Protein AF-A0A0M0BXU1-F1 (afdb_monomer)

Nearest PDB structures (foldseek):
  4z03-assembly1_A  TM=5.325E-01  e=2.471E-01  Caldicellulosiruptor bescii DSM 6725
  4z05-assembly2_B  TM=5.519E-01  e=3.210E-01  Caldicellulosiruptor bescii DSM 6725
  4yza-assembly2_B  TM=5.245E-01  e=3.210E-01  Caldicellulosiruptor bescii DSM 6725
  4yz0-assembly2_B  TM=5.535E-01  e=7.035E-01  Caldicellulosiruptor bescii DSM 6725
  4yzx-assembly2_B  TM=5.181E-01  e=3.044E+00  Caldicellulosiruptor bescii DSM 6725

Radius of gyration: 14.67 Å; Cα contacts (8 Å, |Δi|>4): 556; chains: 1; bounding box: 36×39×36 Å

pLDDT: mean 79.0, std 17.65, range [34.34, 97.44]

Structure (mmCIF, N/CA/C/O backbone):
data_AF-A0A0M0BXU1-F1
#
_entry.id   AF-A0A0M0BXU1-F1
#
loop_
_atom_site.group_PDB
_atom_site.id
_atom_site.type_symbol
_atom_site.label_atom_id
_atom_site.label_alt_id
_atom_site.label_comp_id
_atom_site.label_asym_id
_atom_site.label_entity_id
_atom_site.label_seq_id
_atom_site.pdbx_PDB_ins_code
_atom_site.Cartn_x
_atom_site.Cartn_y
_atom_site.Cartn_z
_atom_site.occupancy
_atom_site.B_iso_or_equiv
_atom_site.auth_seq_id
_atom_site.auth_comp_id
_atom_site.auth_asym_id
_atom_site.auth_atom_id
_atom_site.pdbx_PDB_model_num
ATOM 1 N N . ILE A 1 1 ? -11.791 -2.158 -11.221 1.00 59.38 1 ILE A N 1
ATOM 2 C CA . ILE A 1 1 ? -11.747 -3.075 -10.057 1.00 59.38 1 ILE A CA 1
ATOM 3 C C . ILE A 1 1 ? -11.597 -4.482 -10.581 1.00 59.38 1 ILE A C 1
ATOM 5 O O . ILE A 1 1 ? -12.414 -4.896 -11.393 1.00 59.38 1 ILE A O 1
ATOM 9 N N . ILE A 1 2 ? -10.515 -5.153 -10.196 1.00 73.88 2 ILE A N 1
ATOM 10 C CA . ILE A 1 2 ? -10.248 -6.549 -10.564 1.00 73.88 2 ILE A CA 1
ATOM 11 C C . ILE A 1 2 ? -10.733 -7.472 -9.448 1.00 73.88 2 ILE A C 1
AT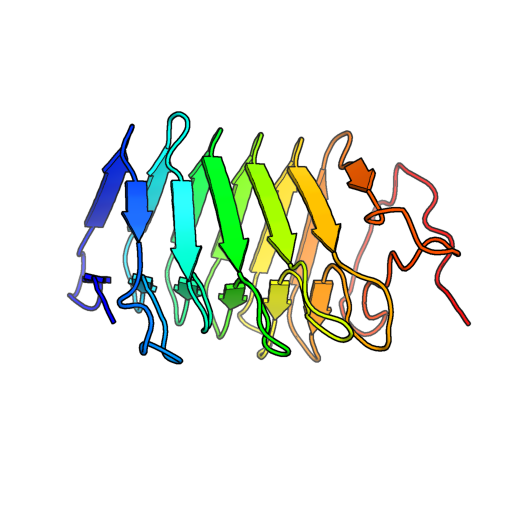OM 13 O O . ILE A 1 2 ? -11.294 -8.525 -9.726 1.00 73.88 2 ILE A O 1
ATOM 17 N N . VAL A 1 3 ? -10.553 -7.056 -8.191 1.00 86.06 3 VAL A N 1
ATOM 18 C CA . VAL A 1 3 ? -10.992 -7.808 -7.015 1.00 86.06 3 VAL A CA 1
ATOM 19 C C . VAL A 1 3 ? -11.666 -6.868 -6.020 1.00 86.06 3 VAL A C 1
ATOM 21 O O . VAL A 1 3 ? -11.126 -5.802 -5.718 1.00 86.06 3 VAL A O 1
ATOM 24 N N . ASP A 1 4 ? -12.832 -7.274 -5.519 1.00 90.31 4 ASP A N 1
ATOM 25 C CA . ASP A 1 4 ? -13.583 -6.580 -4.469 1.00 90.31 4 ASP A CA 1
ATOM 26 C C . ASP A 1 4 ? -13.678 -7.478 -3.226 1.00 90.31 4 ASP A C 1
ATOM 28 O O . ASP A 1 4 ? -14.294 -8.544 -3.257 1.00 90.31 4 ASP A O 1
ATOM 32 N N . ASN A 1 5 ? -13.019 -7.065 -2.144 1.00 91.19 5 ASN A N 1
ATOM 33 C CA . ASN A 1 5 ? -13.014 -7.723 -0.841 1.00 91.19 5 ASN A CA 1
ATOM 34 C C . ASN A 1 5 ? -13.843 -6.887 0.149 1.00 91.19 5 ASN A C 1
ATOM 36 O O . ASN A 1 5 ? -13.305 -6.208 1.032 1.00 91.19 5 ASN A O 1
ATOM 40 N N . SER A 1 6 ? -15.163 -6.894 -0.055 1.00 89.50 6 SER A N 1
ATOM 41 C CA . SER A 1 6 ? -16.125 -6.081 0.698 1.00 89.50 6 SER A CA 1
ATOM 42 C C . SER A 1 6 ? -17.047 -6.859 1.638 1.00 89.50 6 SER A C 1
ATOM 44 O O . SER A 1 6 ? -17.934 -6.262 2.241 1.00 89.50 6 SER A O 1
ATOM 46 N N . GLY A 1 7 ? -16.928 -8.184 1.709 1.00 86.62 7 GLY A N 1
ATOM 47 C CA . GLY A 1 7 ? -17.833 -9.018 2.497 1.00 86.62 7 GLY A CA 1
ATOM 48 C C . GLY A 1 7 ? -17.555 -8.922 3.996 1.00 86.62 7 GLY A C 1
ATOM 49 O O . GLY A 1 7 ? -16.412 -8.819 4.434 1.00 86.62 7 GLY A O 1
ATOM 50 N N . ALA A 1 8 ? -18.589 -9.011 4.831 1.00 84.25 8 ALA A N 1
ATOM 51 C CA . ALA A 1 8 ? -18.361 -9.104 6.267 1.00 84.25 8 ALA A CA 1
ATOM 52 C C . ALA A 1 8 ? -17.593 -10.373 6.639 1.00 84.25 8 ALA A C 1
ATOM 54 O O . ALA A 1 8 ? -18.015 -11.479 6.314 1.00 84.25 8 ALA A O 1
ATOM 55 N N . GLY A 1 9 ? -16.447 -10.190 7.303 1.00 83.31 9 GLY A N 1
ATOM 56 C CA . GLY A 1 9 ? -15.532 -11.278 7.643 1.00 83.31 9 GLY A CA 1
ATOM 57 C C . GLY A 1 9 ? -14.794 -11.877 6.442 1.00 83.31 9 GLY A C 1
ATOM 58 O O . GLY A 1 9 ? -14.250 -12.970 6.573 1.00 83.31 9 GLY A O 1
ATOM 59 N N . SER A 1 10 ? -14.783 -11.213 5.280 1.00 91.62 10 SER A N 1
ATOM 60 C CA . SER A 1 10 ? -14.097 -11.740 4.104 1.00 91.62 10 SER A CA 1
ATOM 61 C C . SER A 1 10 ? -12.578 -11.612 4.215 1.00 91.62 10 SER A C 1
ATOM 63 O O . SER A 1 10 ? -12.037 -10.669 4.802 1.00 91.62 10 SER A O 1
ATOM 65 N N . SER A 1 11 ? -11.898 -12.580 3.604 1.00 94.56 11 SER A N 1
ATOM 66 C CA . SER A 1 11 ? -10.450 -12.581 3.463 1.00 94.56 11 SER A CA 1
ATOM 67 C C . SER A 1 11 ? -10.063 -12.781 2.005 1.00 94.56 11 SER A C 1
ATOM 69 O O . SER A 1 11 ? -10.639 -13.623 1.317 1.00 94.56 11 SER A O 1
ATOM 71 N N . LEU A 1 12 ? -9.064 -12.029 1.552 1.00 95.19 12 LEU A N 1
ATOM 72 C CA . LEU A 1 12 ? -8.469 -12.158 0.226 1.00 95.19 12 LEU A CA 1
ATOM 73 C C . LEU A 1 12 ? -6.984 -12.492 0.364 1.00 95.19 12 LEU A C 1
ATOM 75 O O . LEU A 1 12 ? -6.255 -11.796 1.067 1.00 95.19 12 LEU A O 1
ATOM 79 N N . TYR A 1 13 ? -6.535 -13.519 -0.353 1.00 95.31 13 TYR A N 1
ATOM 80 C CA . TYR A 1 13 ? -5.129 -13.903 -0.433 1.00 95.31 13 TYR A CA 1
ATOM 81 C C . TYR A 1 13 ? -4.681 -13.862 -1.891 1.00 95.31 13 TYR A C 1
ATOM 83 O O . TYR A 1 13 ? -5.270 -14.521 -2.747 1.00 95.31 13 TYR A O 1
ATOM 91 N N . VAL A 1 14 ? -3.652 -13.066 -2.162 1.00 94.38 14 VAL A N 1
ATOM 92 C CA . VAL A 1 14 ? -3.020 -12.926 -3.473 1.00 94.38 14 VAL A CA 1
ATOM 93 C C . VAL A 1 14 ? -1.552 -13.288 -3.297 1.00 94.38 14 VAL A C 1
ATOM 95 O O . VAL A 1 14 ? -0.826 -12.613 -2.575 1.00 94.38 14 VAL A O 1
ATOM 98 N N . ASP A 1 15 ? -1.120 -14.384 -3.906 1.00 95.25 15 ASP A N 1
ATOM 99 C CA . ASP A 1 15 ? 0.191 -14.973 -3.641 1.00 95.25 15 ASP A CA 1
ATOM 100 C C . ASP A 1 15 ? 0.855 -15.382 -4.958 1.00 95.25 15 ASP A C 1
ATOM 102 O O . ASP A 1 15 ? 0.222 -16.031 -5.795 1.00 95.25 15 ASP A O 1
ATOM 106 N N . SER A 1 16 ? 2.126 -15.005 -5.131 1.00 94.81 16 SER A N 1
ATOM 107 C CA . SER A 1 16 ? 2.989 -15.466 -6.224 1.00 94.81 16 SER A CA 1
ATOM 108 C C . SER A 1 16 ? 2.390 -15.274 -7.618 1.00 94.81 16 SER A C 1
ATOM 110 O O . SER A 1 16 ? 2.553 -16.119 -8.501 1.00 94.81 16 SER A O 1
ATOM 112 N N . CYS A 1 17 ? 1.675 -14.167 -7.836 1.00 92.56 17 CYS A N 1
ATOM 113 C CA . CYS A 1 17 ? 0.988 -13.920 -9.101 1.00 92.56 17 CYS A CA 1
ATOM 114 C C . CYS A 1 17 ? 1.227 -12.511 -9.656 1.00 92.56 17 CYS A C 1
ATOM 116 O O . CYS A 1 17 ? 1.890 -11.667 -9.057 1.00 92.56 17 CYS A O 1
ATOM 118 N N . THR A 1 18 ? 0.710 -12.256 -10.857 1.00 91.00 18 THR A N 1
ATOM 119 C CA . THR A 1 18 ? 0.677 -10.909 -11.435 1.00 91.00 18 THR A CA 1
ATOM 120 C C . THR A 1 18 ? -0.770 -10.465 -11.587 1.00 91.00 18 THR A C 1
ATOM 122 O O . THR A 1 18 ? -1.546 -11.090 -12.308 1.00 91.00 18 THR A O 1
ATOM 125 N N . LEU A 1 19 ? -1.123 -9.373 -10.916 1.00 88.81 19 LEU A N 1
ATOM 126 C CA . LEU A 1 19 ? -2.426 -8.733 -10.972 1.00 88.81 19 LEU A CA 1
ATOM 127 C C . LEU A 1 19 ? -2.329 -7.463 -11.826 1.00 88.81 19 LEU A C 1
ATOM 129 O O . LEU A 1 19 ? -1.965 -6.391 -11.340 1.00 88.81 19 LEU A O 1
ATOM 133 N N . ASN A 1 20 ? -2.675 -7.590 -13.106 1.00 80.94 20 ASN A N 1
ATOM 134 C CA . ASN A 1 20 ? -2.659 -6.476 -14.051 1.00 80.94 20 ASN A CA 1
ATOM 135 C C . ASN A 1 20 ? -4.069 -5.946 -14.293 1.00 80.94 20 ASN A C 1
ATOM 137 O O . ASN A 1 20 ? -4.941 -6.666 -14.782 1.00 80.94 20 ASN A O 1
ATOM 141 N N . GLY A 1 21 ? -4.274 -4.662 -13.997 1.00 70.50 21 GLY A N 1
ATOM 142 C CA . GLY A 1 21 ? -5.473 -3.949 -14.426 1.00 70.50 21 GLY A CA 1
ATOM 143 C C . GLY A 1 21 ? -5.586 -3.920 -15.949 1.00 70.50 21 GLY A C 1
ATOM 144 O O . GLY A 1 21 ? -4.560 -3.867 -16.633 1.00 70.50 21 GLY A O 1
ATOM 145 N N . PRO A 1 22 ? -6.812 -3.911 -16.508 1.00 69.88 22 PRO A N 1
ATOM 146 C CA . PRO A 1 22 ? -7.007 -3.584 -17.915 1.00 69.88 22 PRO A CA 1
ATOM 147 C C . PRO A 1 22 ? -6.246 -2.301 -18.267 1.00 69.88 22 PRO A C 1
ATOM 149 O O . PRO A 1 22 ? -6.210 -1.367 -17.466 1.00 69.88 22 PRO A O 1
ATOM 152 N N . SER A 1 23 ? -5.680 -2.211 -19.472 1.00 67.31 23 SER A N 1
ATOM 153 C CA . SER A 1 23 ? -4.896 -1.039 -19.910 1.00 67.31 23 SER A CA 1
ATOM 154 C C . SER A 1 23 ? -5.689 0.279 -19.922 1.00 67.31 23 SER A C 1
ATOM 156 O O . SER A 1 23 ? -5.094 1.357 -19.999 1.00 67.31 23 SER A O 1
ATOM 158 N N . THR A 1 24 ? -7.018 0.186 -19.831 1.00 68.94 24 THR A N 1
ATOM 159 C CA . THR A 1 24 ? -7.992 1.279 -19.734 1.00 68.94 24 THR A CA 1
ATOM 160 C C . THR A 1 24 ? -8.512 1.519 -18.313 1.00 68.94 24 THR A C 1
ATOM 162 O O . THR A 1 24 ? -9.232 2.490 -18.093 1.00 68.94 24 THR A O 1
ATOM 165 N N . ASN A 1 25 ? -8.183 0.661 -17.342 1.00 69.25 25 ASN A N 1
ATOM 166 C CA . ASN A 1 25 ? -8.669 0.789 -15.973 1.00 69.25 25 ASN A CA 1
ATOM 167 C C . ASN A 1 25 ? -7.916 1.908 -15.244 1.00 69.25 25 ASN A C 1
ATOM 169 O O . ASN A 1 25 ? -6.752 1.762 -14.871 1.00 69.25 25 ASN A O 1
ATOM 173 N N . THR A 1 26 ? -8.619 3.013 -15.024 1.00 71.25 26 THR A N 1
ATOM 174 C CA . THR A 1 26 ? -8.190 4.135 -14.182 1.00 71.25 26 THR A CA 1
ATOM 175 C C . THR A 1 26 ? -8.662 3.996 -12.731 1.00 71.25 26 THR A C 1
ATOM 177 O O . THR A 1 26 ? -8.300 4.813 -11.889 1.00 71.25 26 THR A O 1
ATOM 180 N N . GLY A 1 27 ? -9.465 2.971 -12.422 1.00 73.19 27 GLY A N 1
ATOM 181 C CA . GLY A 1 27 ? -9.925 2.651 -11.071 1.00 73.19 27 GLY A CA 1
ATOM 182 C C . GLY A 1 27 ? -9.006 1.670 -10.337 1.00 73.19 27 GLY A C 1
ATOM 183 O O . GLY A 1 27 ? -7.996 1.218 -10.871 1.00 73.19 27 GLY A O 1
ATOM 184 N N . ASN A 1 28 ? -9.395 1.305 -9.113 1.00 82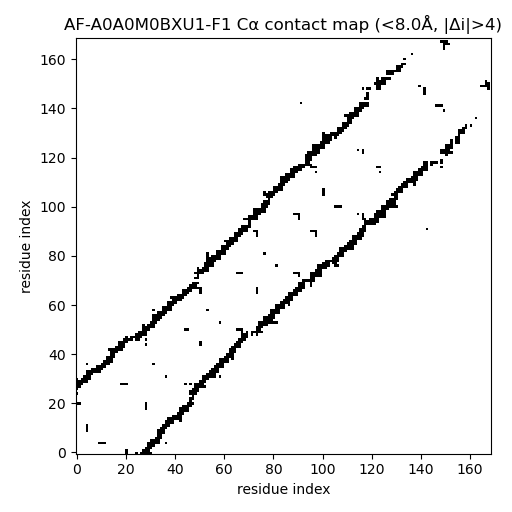.25 28 ASN A N 1
ATOM 185 C CA . ASN A 1 28 ? -8.598 0.442 -8.233 1.00 82.25 28 ASN A CA 1
ATOM 186 C C . ASN A 1 28 ? -8.425 -0.971 -8.819 1.00 82.25 28 ASN A C 1
ATOM 188 O O . ASN A 1 28 ? -9.355 -1.481 -9.458 1.00 82.25 28 ASN A O 1
ATOM 192 N N . ASN A 1 29 ? -7.291 -1.638 -8.574 1.00 87.19 29 ASN A N 1
ATOM 193 C CA . ASN A 1 29 ? -7.151 -3.069 -8.877 1.00 87.19 29 ASN A CA 1
ATOM 194 C C . ASN A 1 29 ? -7.771 -3.923 -7.767 1.00 87.19 29 ASN A C 1
ATOM 196 O O . ASN A 1 29 ? -8.654 -4.733 -8.052 1.00 87.19 29 ASN A O 1
ATOM 200 N N . ILE A 1 30 ? -7.364 -3.687 -6.520 1.00 92.06 30 ILE A N 1
ATOM 201 C CA . ILE A 1 30 ? -7.946 -4.301 -5.325 1.00 92.06 30 ILE A CA 1
ATOM 202 C C . ILE A 1 30 ? -8.744 -3.240 -4.578 1.00 92.06 30 ILE A C 1
ATOM 204 O O . ILE A 1 30 ? -8.220 -2.177 -4.237 1.00 92.06 30 ILE A O 1
ATOM 208 N N . TYR A 1 31 ? -10.006 -3.542 -4.305 1.00 93.25 31 TYR A N 1
ATOM 209 C CA . TYR A 1 31 ? -10.822 -2.754 -3.401 1.00 93.25 31 TYR A CA 1
ATOM 210 C C . TYR A 1 31 ? -11.077 -3.545 -2.120 1.00 93.25 31 TYR A C 1
ATOM 212 O O . TYR A 1 31 ? -11.620 -4.643 -2.174 1.00 93.25 31 TYR A O 1
ATOM 220 N N . HIS A 1 32 ? -10.643 -3.021 -0.976 1.00 94.56 32 HIS A N 1
ATOM 221 C CA . HIS A 1 32 ? -10.793 -3.653 0.331 1.00 94.56 32 HIS A CA 1
ATOM 222 C C . HIS A 1 32 ? -11.641 -2.765 1.234 1.00 94.56 32 HIS A C 1
ATOM 224 O O . HIS A 1 32 ? -11.280 -1.611 1.462 1.00 94.56 32 HIS A O 1
ATOM 230 N N . LYS A 1 33 ? -12.753 -3.291 1.759 1.00 93.38 33 LYS A N 1
ATOM 231 C CA . LYS A 1 33 ? -13.624 -2.524 2.666 1.00 93.38 33 LYS A CA 1
ATOM 232 C C . LYS A 1 33 ? -13.623 -3.001 4.104 1.00 93.38 33 LYS A C 1
ATOM 234 O O . LYS A 1 33 ? -14.040 -2.238 4.963 1.00 93.38 33 LYS A O 1
ATOM 239 N N . GLN A 1 34 ? -13.222 -4.242 4.365 1.00 90.50 34 GLN A N 1
ATOM 240 C CA . GLN A 1 34 ? -13.210 -4.833 5.701 1.00 90.50 34 GLN A CA 1
ATOM 241 C C . GLN A 1 34 ? -12.535 -6.206 5.697 1.00 90.50 34 GLN A C 1
ATOM 243 O O . GLN A 1 34 ? -12.321 -6.802 4.644 1.00 90.50 34 GLN A O 1
ATOM 248 N N . GLY A 1 35 ? -12.271 -6.738 6.892 1.00 93.38 35 GLY A N 1
ATOM 249 C CA . GLY A 1 35 ? -11.649 -8.048 7.060 1.00 93.38 35 GLY A CA 1
ATOM 250 C C . GLY A 1 35 ? -10.144 -7.977 6.833 1.00 93.38 35 GLY A C 1
ATOM 251 O O . GLY A 1 35 ? -9.485 -7.081 7.366 1.00 93.38 35 GLY A O 1
ATOM 252 N N . TYR A 1 36 ? -9.610 -8.922 6.059 1.00 95.62 36 TYR A N 1
ATOM 253 C CA . TYR A 1 36 ? -8.171 -9.043 5.831 1.00 95.62 36 TYR A CA 1
ATOM 254 C C . TYR A 1 36 ? -7.836 -9.259 4.351 1.00 95.62 36 TYR A C 1
ATOM 256 O O . TYR A 1 36 ? -8.449 -10.082 3.674 1.00 95.62 36 TYR A O 1
ATOM 264 N N . THR A 1 37 ? -6.849 -8.536 3.832 1.00 96.75 37 THR A N 1
ATOM 265 C CA . THR A 1 37 ? -6.246 -8.804 2.520 1.00 96.75 37 THR A CA 1
ATOM 266 C C . THR A 1 37 ? -4.753 -9.013 2.693 1.00 96.75 37 THR A C 1
ATOM 268 O O . THR A 1 37 ? -4.092 -8.171 3.290 1.00 96.75 37 THR A O 1
ATOM 271 N N . SER A 1 38 ? -4.211 -10.089 2.132 1.00 96.88 38 SER A N 1
ATOM 272 C CA . SER A 1 38 ? -2.772 -10.346 2.122 1.00 96.88 38 SER A CA 1
ATOM 273 C C . SER A 1 38 ? -2.267 -10.527 0.698 1.00 96.88 38 SER A C 1
ATOM 275 O O . SER A 1 38 ? -2.820 -11.315 -0.071 1.00 96.88 38 SER A O 1
ATOM 277 N N . VAL A 1 39 ? -1.223 -9.777 0.357 1.00 96.69 39 VAL A N 1
ATOM 278 C CA . VAL A 1 39 ? -0.522 -9.812 -0.926 1.00 96.69 39 VAL A CA 1
ATOM 279 C C . VAL A 1 39 ? 0.919 -10.229 -0.658 1.00 96.69 39 VAL A C 1
ATOM 281 O O . VAL A 1 39 ? 1.645 -9.516 0.037 1.00 96.69 39 VAL A O 1
ATOM 284 N N . ARG A 1 40 ? 1.337 -11.395 -1.160 1.00 95.06 40 ARG A N 1
ATOM 285 C CA . ARG A 1 40 ? 2.601 -12.025 -0.750 1.00 95.06 40 ARG A CA 1
ATOM 286 C C . ARG A 1 40 ? 3.450 -12.554 -1.902 1.00 95.06 40 ARG A C 1
ATOM 288 O O . ARG A 1 40 ? 2.968 -12.748 -3.018 1.00 95.06 40 ARG A O 1
ATOM 295 N N . ASN A 1 41 ? 4.713 -12.826 -1.572 1.00 91.38 41 ASN A N 1
ATOM 296 C CA . ASN A 1 41 ? 5.667 -13.637 -2.334 1.00 91.38 41 ASN A CA 1
ATOM 297 C C . ASN A 1 41 ? 5.839 -13.185 -3.787 1.00 91.38 41 ASN A C 1
ATOM 299 O O . ASN A 1 41 ? 5.410 -13.856 -4.719 1.00 91.38 41 ASN A O 1
ATOM 303 N N . TYR A 1 42 ? 6.483 -12.039 -3.992 1.00 91.12 42 TYR A N 1
ATOM 304 C CA . TYR A 1 42 ? 6.781 -11.499 -5.322 1.00 91.12 42 TYR A CA 1
ATOM 305 C C . TYR A 1 42 ? 5.540 -11.257 -6.187 1.00 91.12 42 TYR A C 1
ATOM 307 O O . TYR A 1 42 ? 5.635 -11.218 -7.416 1.00 91.12 42 TYR A O 1
ATOM 315 N N . THR A 1 43 ? 4.377 -11.057 -5.556 1.00 93.69 43 THR A N 1
ATOM 316 C CA . THR A 1 43 ? 3.187 -10.642 -6.289 1.00 93.69 43 THR A CA 1
ATOM 317 C C . THR A 1 43 ? 3.436 -9.274 -6.915 1.00 93.69 43 THR A C 1
ATOM 319 O O . THR A 1 43 ? 3.849 -8.334 -6.232 1.00 93.69 43 THR A O 1
ATOM 322 N N . ASN A 1 44 ? 3.176 -9.169 -8.217 1.00 91.81 44 ASN A N 1
ATOM 323 C CA . ASN A 1 44 ? 3.265 -7.923 -8.968 1.00 91.81 44 ASN A CA 1
ATOM 324 C C . ASN A 1 44 ? 1.860 -7.365 -9.185 1.00 91.81 44 ASN A C 1
ATOM 326 O O . ASN A 1 44 ? 1.039 -8.014 -9.829 1.00 91.81 44 ASN A O 1
ATOM 330 N N . ILE A 1 45 ? 1.579 -6.162 -8.696 1.00 90.62 45 ILE A N 1
ATOM 331 C CA . ILE A 1 45 ? 0.329 -5.456 -8.994 1.00 90.62 45 ILE A CA 1
ATOM 332 C C . ILE A 1 45 ? 0.659 -4.268 -9.888 1.00 90.62 45 ILE A C 1
ATOM 334 O O . ILE A 1 45 ? 1.402 -3.387 -9.461 1.00 90.62 45 ILE A O 1
ATOM 338 N N . ALA A 1 46 ? 0.093 -4.220 -11.096 1.00 86.69 46 ALA A N 1
ATOM 339 C CA . ALA A 1 46 ? 0.288 -3.096 -12.008 1.00 86.69 46 ALA A CA 1
ATOM 340 C C . ALA A 1 46 ? -1.022 -2.488 -12.526 1.00 86.69 46 ALA A C 1
ATOM 342 O O . ALA A 1 46 ? -2.005 -3.191 -12.785 1.00 86.69 46 ALA A O 1
ATOM 343 N N . GLY A 1 47 ? -1.057 -1.161 -12.681 1.00 76.44 47 GLY A N 1
ATOM 344 C CA . GLY A 1 47 ? -2.251 -0.446 -13.140 1.00 76.44 47 GLY A CA 1
ATOM 345 C C . GLY A 1 47 ? -2.004 0.988 -13.617 1.00 76.44 47 GLY A C 1
ATOM 346 O O . GLY A 1 47 ? -0.925 1.552 -13.440 1.00 76.44 47 GLY A O 1
ATOM 347 N N . LYS A 1 48 ? -3.029 1.581 -14.245 1.00 76.56 48 LYS A N 1
ATOM 348 C CA . LYS A 1 48 ? -3.069 3.015 -14.600 1.00 76.56 48 LYS A CA 1
ATOM 349 C C . LYS A 1 48 ? -3.878 3.867 -13.616 1.00 76.56 48 LYS A C 1
ATOM 351 O O . LYS A 1 48 ? -3.851 5.088 -13.707 1.00 76.56 48 LYS A O 1
ATOM 356 N N . GLY A 1 49 ? -4.623 3.232 -12.716 1.00 81.25 49 GLY A N 1
ATOM 357 C CA . GLY A 1 49 ? -5.251 3.858 -11.553 1.00 81.25 49 GLY A CA 1
ATOM 358 C C . GLY A 1 49 ? -4.460 3.571 -10.280 1.00 81.25 49 GLY A C 1
ATOM 359 O O . GLY A 1 49 ? -3.269 3.273 -10.341 1.00 81.25 49 GLY A O 1
ATOM 360 N N . ARG A 1 50 ? -5.146 3.587 -9.136 1.00 89.31 50 ARG A N 1
ATOM 361 C CA . ARG A 1 50 ? -4.590 3.073 -7.877 1.00 89.31 50 ARG A CA 1
ATOM 362 C C . ARG A 1 50 ? -4.477 1.556 -7.928 1.00 89.31 50 ARG A C 1
ATOM 364 O O . ARG A 1 50 ? -5.337 0.869 -8.484 1.00 89.31 50 ARG A O 1
ATOM 371 N N . ALA A 1 51 ? -3.466 1.004 -7.279 1.00 92.12 51 ALA A N 1
ATOM 372 C CA . ALA A 1 51 ? -3.367 -0.435 -7.108 1.00 92.12 51 ALA A CA 1
ATOM 373 C C . ALA A 1 51 ? -4.353 -0.934 -6.046 1.00 92.12 51 ALA A C 1
ATOM 375 O O . ALA A 1 51 ? -5.070 -1.908 -6.279 1.00 92.12 51 ALA A O 1
ATOM 376 N N . ILE A 1 52 ? -4.416 -0.261 -4.896 1.00 93.75 52 ILE A N 1
ATOM 377 C CA . ILE A 1 52 ? -5.220 -0.701 -3.754 1.00 93.75 52 ILE A CA 1
ATOM 378 C C . ILE A 1 52 ? -5.959 0.492 -3.147 1.00 93.75 52 ILE A C 1
ATOM 380 O O . ILE A 1 52 ? -5.381 1.560 -2.970 1.00 93.75 52 ILE A O 1
ATOM 384 N N . GLN A 1 53 ? -7.227 0.294 -2.793 1.00 94.19 53 GLN A N 1
ATOM 385 C CA . GLN A 1 53 ? -7.949 1.176 -1.875 1.00 94.19 53 GLN A CA 1
ATOM 386 C C . GLN A 1 53 ? -8.385 0.374 -0.645 1.00 94.19 53 GLN A C 1
ATOM 388 O O . GLN A 1 53 ? -9.033 -0.664 -0.789 1.00 94.19 53 GLN A O 1
ATOM 393 N N . CYS A 1 54 ? -8.021 0.861 0.540 1.00 94.69 54 CYS A N 1
ATOM 394 C CA . CYS A 1 54 ? -8.335 0.280 1.843 1.00 94.69 54 CYS A CA 1
ATOM 395 C C . CYS A 1 54 ? -9.307 1.196 2.600 1.00 94.69 54 CYS A C 1
ATOM 397 O O . CYS A 1 54 ? -8.900 2.224 3.141 1.00 94.69 54 CYS A O 1
ATOM 399 N N . ASP A 1 55 ? -10.591 0.838 2.638 1.00 94.19 55 ASP A N 1
ATOM 400 C CA . ASP A 1 55 ? -11.614 1.629 3.328 1.00 94.19 55 ASP A CA 1
ATOM 401 C C . ASP A 1 55 ? -11.715 1.309 4.822 1.00 94.19 55 ASP A C 1
ATOM 403 O O . ASP A 1 55 ? -11.975 2.217 5.602 1.00 94.19 55 ASP A O 1
ATOM 407 N N . ALA A 1 56 ? -11.469 0.063 5.229 1.00 92.62 56 ALA A N 1
ATOM 408 C CA . ALA A 1 56 ? -11.335 -0.364 6.624 1.00 92.62 56 ALA A CA 1
ATOM 409 C C . ALA A 1 56 ? -10.620 -1.723 6.682 1.00 92.62 56 ALA A C 1
ATOM 411 O O . ALA A 1 56 ? -10.310 -2.293 5.641 1.00 92.62 56 ALA A O 1
ATOM 412 N N . GLY A 1 57 ? -10.401 -2.272 7.880 1.00 94.00 57 GLY A N 1
ATOM 413 C CA . GLY A 1 57 ? -9.755 -3.580 8.043 1.00 94.00 57 GLY A CA 1
ATOM 414 C C . GLY A 1 57 ? -8.237 -3.511 7.887 1.00 94.00 57 GLY A C 1
ATOM 415 O O . GLY A 1 57 ? -7.623 -2.501 8.233 1.00 94.00 57 GLY A O 1
ATOM 416 N N . ILE A 1 58 ? -7.628 -4.605 7.427 1.00 95.44 58 ILE A N 1
ATOM 417 C CA . ILE A 1 58 ? -6.172 -4.730 7.307 1.00 95.44 58 ILE A CA 1
ATOM 418 C C . ILE A 1 58 ? -5.806 -5.204 5.900 1.00 95.44 58 ILE A C 1
ATOM 420 O O . ILE A 1 58 ? -6.262 -6.254 5.443 1.00 95.44 58 ILE A O 1
ATOM 424 N N . VAL A 1 59 ? -4.906 -4.465 5.255 1.00 97.19 59 VAL A N 1
ATOM 425 C CA . VAL A 1 59 ? -4.200 -4.889 4.045 1.00 97.19 59 VAL A CA 1
ATOM 426 C C . VAL A 1 59 ? -2.727 -5.070 4.380 1.00 97.19 59 VAL A C 1
ATOM 428 O O . VAL A 1 59 ? -2.083 -4.155 4.884 1.00 97.19 59 VAL A O 1
ATOM 431 N N . GLU A 1 60 ? -2.185 -6.237 4.067 1.00 97.38 60 GLU A N 1
ATOM 432 C CA . GLU A 1 60 ? -0.771 -6.554 4.214 1.00 97.38 60 GLU A CA 1
ATOM 433 C C . GLU A 1 60 ? -0.139 -6.801 2.845 1.00 97.38 60 GLU A C 1
ATOM 435 O O . GLU A 1 60 ? -0.661 -7.576 2.041 1.00 97.38 60 GLU A O 1
ATOM 440 N N . LEU A 1 61 ? 1.006 -6.167 2.603 1.00 97.44 61 LEU A N 1
ATOM 441 C CA . LEU A 1 61 ? 1.892 -6.466 1.490 1.00 97.44 61 LEU A CA 1
ATOM 442 C C . LEU A 1 61 ? 3.229 -6.955 2.038 1.00 97.44 61 LEU A C 1
ATOM 444 O O . LEU A 1 61 ? 3.900 -6.244 2.786 1.00 97.44 61 LEU A O 1
ATOM 448 N N . TYR A 1 62 ? 3.607 -8.166 1.642 1.00 96.75 62 TYR A N 1
ATOM 449 C CA . TYR A 1 62 ? 4.852 -8.806 2.044 1.00 96.75 62 TYR A CA 1
ATOM 450 C C . TYR A 1 62 ? 5.644 -9.247 0.815 1.00 96.75 62 TYR A C 1
ATOM 452 O O . TYR A 1 62 ? 5.134 -9.997 -0.023 1.00 96.75 62 TYR A O 1
ATOM 460 N N . GLY A 1 63 ? 6.894 -8.797 0.687 1.00 95.62 63 GLY A N 1
ATOM 461 C CA . GLY A 1 63 ? 7.792 -9.271 -0.372 1.00 95.62 63 GLY A CA 1
ATOM 462 C C . GLY A 1 63 ? 7.268 -9.014 -1.791 1.00 95.62 63 GLY A C 1
ATOM 463 O O . GLY A 1 63 ? 7.541 -9.809 -2.685 1.00 95.62 63 GLY A O 1
ATOM 464 N N . SER A 1 64 ? 6.440 -7.985 -1.992 1.00 95.88 64 SER A N 1
ATOM 465 C CA . SER A 1 64 ? 5.666 -7.770 -3.224 1.00 95.88 64 SER A CA 1
ATOM 466 C C . SER A 1 64 ? 6.068 -6.478 -3.940 1.00 95.88 64 SER A C 1
ATOM 468 O O . SER A 1 64 ? 6.679 -5.587 -3.348 1.00 95.88 64 SER A O 1
ATOM 470 N N . ARG A 1 65 ? 5.717 -6.357 -5.224 1.00 94.25 65 ARG A N 1
ATOM 471 C CA . ARG A 1 65 ? 5.923 -5.138 -6.017 1.00 94.25 65 ARG A CA 1
ATOM 472 C C . ARG A 1 65 ? 4.585 -4.573 -6.466 1.00 94.25 65 ARG A C 1
ATOM 474 O O . ARG A 1 65 ? 3.764 -5.274 -7.051 1.00 94.25 65 ARG A O 1
ATOM 481 N N . VAL A 1 66 ? 4.396 -3.280 -6.256 1.00 93.69 66 VAL A N 1
ATOM 482 C CA . VAL A 1 66 ? 3.230 -2.545 -6.740 1.00 93.69 66 VAL A CA 1
ATOM 483 C C . VAL A 1 66 ? 3.710 -1.392 -7.598 1.00 93.69 66 VAL A C 1
ATOM 485 O O . VAL A 1 66 ? 4.501 -0.574 -7.141 1.00 93.69 66 VAL A O 1
ATOM 488 N N . GLU A 1 67 ? 3.241 -1.329 -8.836 1.00 90.44 67 GLU A N 1
ATOM 489 C CA . GLU A 1 67 ? 3.627 -0.298 -9.788 1.00 90.44 67 GLU A CA 1
ATOM 490 C C . GLU A 1 67 ? 2.409 0.348 -10.433 1.00 90.44 67 GLU A C 1
ATOM 492 O O . GLU A 1 67 ? 1.556 -0.315 -11.020 1.00 90.44 67 GLU A O 1
ATOM 497 N N . VAL A 1 68 ? 2.347 1.668 -10.385 1.00 88.62 68 VAL A N 1
ATOM 498 C CA . VAL A 1 68 ? 1.357 2.432 -11.143 1.00 88.62 68 VAL A CA 1
ATOM 499 C C . VAL A 1 68 ? 2.053 3.502 -11.962 1.00 88.62 68 VAL A C 1
ATOM 501 O O . VAL A 1 68 ? 3.133 3.979 -11.623 1.00 88.62 68 VAL A O 1
ATOM 504 N N . ASN A 1 69 ? 1.425 3.883 -13.067 1.00 86.12 69 ASN A N 1
ATOM 505 C CA . ASN A 1 69 ? 1.895 4.975 -13.912 1.00 86.12 69 ASN A CA 1
ATOM 506 C C . ASN A 1 69 ? 0.759 5.986 -14.062 1.00 86.12 69 ASN A C 1
ATOM 508 O O . ASN A 1 69 ? 0.057 6.012 -15.074 1.00 86.12 69 ASN A O 1
ATOM 512 N N . SER A 1 70 ? 0.538 6.738 -12.981 1.00 85.56 70 SER A N 1
ATOM 513 C CA . SER A 1 70 ? -0.566 7.679 -12.831 1.00 85.56 70 SER A CA 1
ATOM 514 C C . SER A 1 70 ? -0.184 8.857 -11.943 1.00 85.56 70 SER A C 1
ATOM 516 O O . SER A 1 70 ? 0.616 8.718 -11.022 1.00 85.56 70 SER A O 1
ATOM 518 N N . THR A 1 71 ? -0.828 10.002 -12.164 1.00 86.75 71 THR A N 1
ATOM 519 C CA . THR A 1 71 ? -0.770 11.146 -11.241 1.00 86.75 71 THR A CA 1
ATOM 520 C C . THR A 1 71 ? -1.536 10.896 -9.936 1.00 86.75 71 THR A C 1
ATOM 522 O O . THR A 1 71 ? -1.550 11.758 -9.066 1.00 86.75 71 THR A O 1
ATOM 525 N N . SER A 1 72 ? -2.220 9.757 -9.802 1.00 85.94 72 SER A N 1
ATOM 526 C CA . SER A 1 72 ? -2.831 9.303 -8.549 1.00 85.94 72 SER A CA 1
ATOM 527 C C . SER A 1 72 ? -1.799 8.720 -7.575 1.00 85.94 72 SER A C 1
ATOM 529 O O . SER A 1 72 ? -0.628 8.524 -7.903 1.00 85.94 72 SER A O 1
ATOM 531 N N . ASP A 1 73 ? -2.257 8.423 -6.366 1.00 89.00 73 ASP A N 1
ATOM 532 C CA . ASP A 1 73 ? -1.566 7.593 -5.387 1.00 89.00 73 ASP A CA 1
ATOM 533 C C . ASP A 1 73 ? -1.476 6.112 -5.831 1.00 89.00 73 ASP A C 1
ATOM 535 O O . ASP A 1 73 ? -2.298 5.630 -6.614 1.00 89.00 73 ASP A O 1
ATOM 539 N N . ILE A 1 74 ? -0.470 5.369 -5.351 1.00 93.19 74 ILE A N 1
ATOM 540 C CA . ILE A 1 74 ? -0.386 3.909 -5.554 1.00 93.19 74 ILE A CA 1
ATOM 541 C C . ILE A 1 74 ? -1.446 3.219 -4.696 1.00 93.19 74 ILE A C 1
ATOM 543 O O . ILE A 1 74 ? -2.143 2.314 -5.168 1.00 93.19 74 ILE A O 1
ATOM 547 N N . ILE A 1 75 ? -1.535 3.628 -3.429 1.00 94.44 75 ILE A N 1
ATOM 548 C CA . ILE A 1 75 ? -2.434 3.050 -2.436 1.00 94.44 75 ILE A CA 1
ATOM 549 C C . ILE A 1 75 ? -3.140 4.162 -1.665 1.00 94.44 75 ILE A C 1
ATOM 551 O O . ILE A 1 75 ? -2.481 4.986 -1.031 1.00 94.44 75 ILE A O 1
ATOM 555 N N . GLN A 1 76 ? -4.470 4.094 -1.629 1.00 93.62 76 GLN A N 1
ATOM 556 C CA . GLN A 1 76 ? -5.293 4.950 -0.783 1.00 93.62 76 GLN A CA 1
ATOM 557 C C . GLN A 1 76 ? -5.718 4.183 0.464 1.00 93.62 76 GLN A C 1
ATOM 559 O O . GLN A 1 76 ? -6.234 3.065 0.370 1.00 93.62 76 GLN A O 1
ATOM 564 N N . VAL A 1 77 ? -5.572 4.802 1.630 1.00 93.62 77 VAL A N 1
ATOM 565 C CA . VAL A 1 77 ? -6.091 4.290 2.897 1.00 93.62 77 VAL A CA 1
ATOM 566 C C . VAL A 1 77 ? -7.075 5.309 3.456 1.00 93.62 77 VAL A C 1
ATOM 568 O O . VAL A 1 77 ? -6.689 6.410 3.846 1.00 93.62 77 VAL A O 1
ATOM 571 N N . ASN A 1 78 ? -8.355 4.937 3.493 1.00 91.06 78 ASN A N 1
ATOM 572 C CA . ASN A 1 78 ? -9.412 5.791 4.014 1.00 91.06 78 ASN A CA 1
ATOM 573 C C . ASN A 1 78 ? -9.583 5.599 5.524 1.00 91.06 78 ASN A C 1
ATOM 575 O O . ASN A 1 78 ? -9.357 6.558 6.247 1.00 91.06 78 ASN A O 1
ATOM 579 N N . ALA A 1 79 ? -9.912 4.407 6.036 1.00 85.81 79 ALA A N 1
ATOM 580 C CA . ALA A 1 79 ? -10.074 4.174 7.484 1.00 85.81 79 ALA A CA 1
ATOM 581 C C . ALA A 1 79 ? -9.621 2.774 7.959 1.00 85.81 79 ALA A C 1
ATOM 583 O O . ALA A 1 79 ? -10.206 2.196 8.876 1.00 85.81 79 ALA A O 1
ATOM 584 N N . GLY A 1 80 ? -8.584 2.213 7.328 1.00 89.88 80 GLY A N 1
ATOM 585 C CA . GLY A 1 80 ? -8.005 0.914 7.687 1.00 89.88 80 GLY A CA 1
ATOM 586 C C . GLY A 1 80 ? -6.503 0.964 7.954 1.00 89.88 80 GLY A C 1
ATOM 587 O O . GLY A 1 80 ? -5.893 2.031 7.996 1.00 89.88 80 GLY A O 1
ATOM 588 N N . THR A 1 81 ? -5.907 -0.217 8.093 1.00 92.50 81 THR A N 1
ATOM 589 C CA . THR A 1 81 ? -4.471 -0.388 8.324 1.00 92.50 81 THR A CA 1
ATOM 590 C C . THR A 1 81 ? -3.799 -0.979 7.095 1.00 92.50 81 THR A C 1
ATOM 592 O O . THR A 1 81 ? -4.200 -2.030 6.597 1.00 92.50 81 THR A O 1
ATOM 595 N N . LEU A 1 82 ? -2.741 -0.322 6.635 1.00 95.88 82 LEU A N 1
ATOM 596 C CA . LEU A 1 82 ? -1.831 -0.806 5.610 1.00 95.88 82 LEU A CA 1
ATOM 597 C C . LEU A 1 82 ? -0.508 -1.218 6.255 1.00 95.88 82 LEU A C 1
ATOM 599 O O . LEU A 1 82 ? 0.167 -0.395 6.873 1.00 95.88 82 LEU A O 1
ATOM 603 N N . LEU A 1 83 ? -0.138 -2.485 6.093 1.00 95.56 83 LEU A N 1
ATOM 604 C CA . LEU A 1 83 ? 1.126 -3.047 6.555 1.00 95.56 83 LEU A CA 1
ATOM 605 C C . LEU A 1 83 ? 2.004 -3.355 5.345 1.00 95.56 83 LEU A C 1
ATOM 607 O O . LEU A 1 83 ? 1.601 -4.117 4.467 1.00 95.56 83 LEU A O 1
ATOM 611 N N . LEU A 1 84 ? 3.194 -2.767 5.301 1.00 94.81 84 LEU A N 1
ATOM 612 C CA . LEU A 1 84 ? 4.196 -3.007 4.271 1.00 94.81 84 LEU A CA 1
ATOM 613 C C . LEU A 1 84 ? 5.426 -3.645 4.908 1.00 94.81 84 LEU A C 1
ATOM 615 O O . LEU A 1 84 ? 6.012 -3.089 5.840 1.00 94.81 84 LEU A O 1
ATOM 619 N N . ASP A 1 85 ? 5.835 -4.786 4.373 1.00 94.19 85 ASP A N 1
ATOM 620 C CA . ASP A 1 85 ? 7.098 -5.430 4.710 1.00 94.19 85 ASP A CA 1
ATOM 621 C C . ASP A 1 85 ? 7.782 -5.927 3.434 1.00 94.19 85 ASP A C 1
ATOM 623 O O . ASP A 1 85 ? 7.141 -6.507 2.553 1.00 94.19 85 ASP A O 1
ATOM 627 N N . GLN A 1 86 ? 9.078 -5.642 3.289 1.00 93.81 86 GLN A N 1
ATOM 628 C CA . GLN A 1 86 ? 9.885 -6.029 2.122 1.00 93.81 86 GLN A CA 1
ATOM 629 C C . GLN A 1 86 ? 9.203 -5.709 0.777 1.00 93.81 86 GLN A C 1
ATOM 631 O O . GLN A 1 86 ? 9.278 -6.475 -0.182 1.00 93.81 86 GLN A O 1
ATOM 636 N N . THR A 1 87 ? 8.478 -4.593 0.711 1.00 93.94 87 THR A N 1
ATOM 637 C CA . THR A 1 87 ? 7.634 -4.239 -0.437 1.00 93.94 87 THR A CA 1
ATOM 638 C C . THR A 1 87 ? 8.286 -3.140 -1.271 1.00 93.94 87 THR A C 1
ATOM 640 O O . THR A 1 87 ? 8.889 -2.212 -0.733 1.00 93.94 87 THR A O 1
ATOM 643 N N . LEU A 1 88 ? 8.160 -3.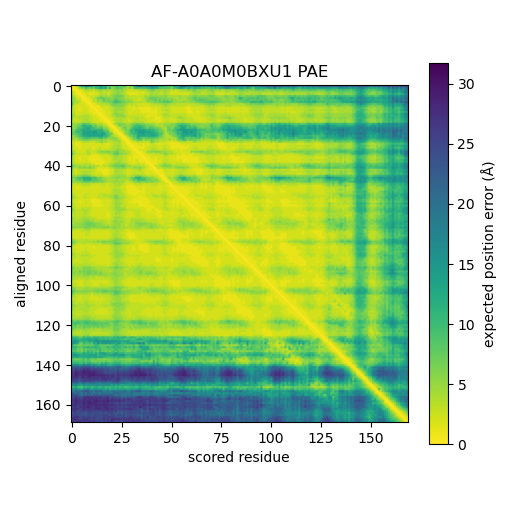229 -2.596 1.00 92.56 88 LEU A N 1
ATOM 644 C CA . LEU A 1 88 ? 8.565 -2.185 -3.536 1.00 92.56 88 LEU A CA 1
ATOM 645 C C . LEU A 1 88 ? 7.326 -1.470 -4.080 1.00 92.56 88 LEU A C 1
ATOM 647 O O . LEU A 1 88 ? 6.508 -2.076 -4.770 1.00 92.56 88 LEU A O 1
ATOM 651 N N . LEU A 1 89 ? 7.218 -0.174 -3.811 1.00 92.50 89 LEU A N 1
ATOM 652 C CA . LEU A 1 89 ? 6.166 0.691 -4.331 1.00 92.50 89 LEU A CA 1
ATOM 653 C C . LEU A 1 89 ? 6.743 1.622 -5.398 1.00 92.50 89 LEU A C 1
ATOM 655 O O . LEU A 1 89 ? 7.632 2.413 -5.100 1.00 92.50 89 LEU A O 1
ATOM 659 N N . VAL A 1 90 ? 6.244 1.537 -6.630 1.00 90.56 90 VAL A N 1
ATOM 660 C CA . VAL A 1 90 ? 6.719 2.318 -7.778 1.00 90.56 90 VAL A CA 1
ATOM 661 C C . VAL A 1 90 ? 5.596 3.193 -8.324 1.00 90.56 90 VAL A C 1
ATOM 663 O O . VAL A 1 90 ? 4.530 2.693 -8.683 1.00 90.56 90 VAL A O 1
ATOM 666 N N . ASN A 1 91 ? 5.850 4.494 -8.444 1.00 88.31 91 ASN A N 1
ATOM 667 C CA . ASN A 1 91 ? 5.034 5.374 -9.272 1.00 88.31 91 ASN A CA 1
ATOM 668 C C . ASN A 1 91 ? 5.934 6.129 -10.247 1.00 88.31 91 ASN A C 1
ATOM 670 O O . ASN A 1 91 ? 6.655 7.045 -9.853 1.00 88.31 91 ASN A O 1
ATOM 674 N N . GLY A 1 92 ? 5.909 5.723 -11.517 1.00 83.62 92 GLY A N 1
ATOM 675 C CA . GLY A 1 92 ? 6.780 6.277 -12.557 1.00 83.62 92 GLY A CA 1
ATOM 676 C C . GLY A 1 92 ? 6.311 7.616 -13.133 1.00 83.62 92 GLY A C 1
ATOM 677 O O . GLY A 1 92 ? 6.991 8.185 -13.983 1.00 83.62 92 GLY A O 1
ATOM 678 N N . THR A 1 93 ? 5.150 8.127 -12.714 1.00 85.56 93 THR A N 1
ATOM 679 C CA . THR A 1 93 ? 4.551 9.341 -13.287 1.00 85.56 93 THR A CA 1
ATOM 680 C C . THR A 1 93 ? 4.848 10.574 -12.442 1.00 85.56 93 THR A C 1
ATOM 682 O O . THR A 1 93 ? 4.649 10.575 -11.229 1.00 85.56 93 THR A O 1
ATOM 685 N N . THR A 1 94 ? 5.298 11.655 -13.089 1.00 84.31 94 THR A N 1
ATOM 686 C CA . THR A 1 94 ? 5.511 12.965 -12.453 1.00 84.31 94 THR A CA 1
ATOM 687 C C . THR A 1 94 ? 4.272 13.392 -11.664 1.00 84.31 94 THR A C 1
ATOM 689 O O . THR A 1 94 ? 3.157 13.327 -12.177 1.00 84.31 94 THR A O 1
ATOM 692 N N . ASN A 1 95 ? 4.478 13.878 -10.437 1.00 81.25 95 ASN A N 1
ATOM 693 C CA . ASN A 1 95 ? 3.424 14.242 -9.475 1.00 81.25 95 ASN A CA 1
ATOM 694 C C . ASN A 1 95 ? 2.594 13.077 -8.903 1.00 81.25 95 ASN A C 1
ATOM 696 O O . ASN A 1 95 ? 1.635 13.340 -8.187 1.00 81.25 95 ASN A O 1
ATOM 700 N N . GLY A 1 96 ? 2.944 11.820 -9.178 1.00 83.81 96 GLY A N 1
ATOM 701 C CA . GLY A 1 96 ? 2.324 10.672 -8.523 1.00 83.81 96 GLY A CA 1
ATOM 702 C C . GLY A 1 96 ? 2.690 10.571 -7.037 1.00 83.81 96 GLY A C 1
ATOM 703 O O . GLY A 1 96 ? 3.781 10.974 -6.630 1.00 83.81 96 GLY A O 1
ATOM 704 N N . THR A 1 97 ? 1.786 10.010 -6.232 1.00 86.88 97 THR A N 1
ATOM 705 C CA . THR A 1 97 ? 1.989 9.779 -4.789 1.00 86.88 97 THR A CA 1
ATOM 706 C C . THR A 1 97 ? 2.182 8.287 -4.515 1.00 86.88 97 THR A C 1
ATOM 708 O O . THR A 1 97 ? 1.685 7.454 -5.267 1.00 86.88 97 THR A O 1
ATOM 711 N N . GLY A 1 98 ? 2.919 7.936 -3.459 1.00 90.31 98 GLY A N 1
ATOM 712 C CA . GLY A 1 98 ? 3.077 6.567 -2.966 1.00 90.31 98 GLY A CA 1
ATOM 713 C C . GLY A 1 98 ? 1.826 6.076 -2.236 1.00 90.31 98 GLY A C 1
ATOM 714 O O . GLY A 1 98 ? 0.986 5.393 -2.818 1.00 90.31 98 GLY A O 1
ATOM 715 N N . VAL A 1 99 ? 1.701 6.437 -0.961 1.00 91.19 99 VAL A N 1
ATOM 716 C CA . VAL A 1 99 ? 0.544 6.108 -0.111 1.00 91.19 99 VAL A CA 1
ATOM 717 C C . VAL A 1 99 ? -0.184 7.390 0.294 1.00 91.19 99 VAL A C 1
ATOM 719 O O . VAL A 1 99 ? 0.473 8.341 0.703 1.00 91.19 99 VAL A O 1
ATOM 722 N N . ASP A 1 100 ? -1.513 7.414 0.215 1.00 90.69 100 ASP A N 1
ATOM 723 C CA . ASP A 1 100 ? -2.354 8.536 0.662 1.00 90.69 100 ASP A CA 1
ATOM 724 C C . ASP A 1 100 ? -3.262 8.122 1.835 1.00 90.69 100 ASP A C 1
ATOM 726 O O . ASP A 1 100 ? -4.075 7.201 1.712 1.00 90.69 100 ASP A O 1
ATOM 730 N N . LEU A 1 101 ? -3.108 8.790 2.984 1.00 89.12 101 LEU A N 1
ATOM 731 C CA . LEU A 1 101 ? -3.871 8.577 4.219 1.00 89.12 101 LEU A CA 1
ATOM 732 C C . LEU A 1 101 ? -4.947 9.663 4.371 1.00 89.12 101 LEU A C 1
ATOM 734 O O . LEU A 1 101 ? -4.698 10.754 4.900 1.00 89.12 101 LEU A O 1
ATOM 738 N N . THR A 1 102 ? -6.165 9.376 3.922 1.00 86.69 102 THR A N 1
ATOM 739 C CA . THR A 1 102 ? -7.168 10.430 3.689 1.00 86.69 102 THR A CA 1
ATOM 740 C C . THR A 1 102 ? -7.983 10.808 4.927 1.00 86.69 102 THR A C 1
ATOM 742 O O . THR A 1 102 ? -8.474 11.936 5.004 1.00 86.69 102 THR A O 1
ATOM 745 N N . THR A 1 103 ? -8.123 9.914 5.915 1.00 83.62 103 THR A N 1
ATOM 746 C CA . THR A 1 103 ? -8.878 10.187 7.154 1.00 83.62 103 THR A CA 1
ATOM 747 C C . THR A 1 103 ? -8.102 9.818 8.418 1.00 83.62 103 THR A C 1
ATOM 749 O O . THR A 1 103 ? -7.069 9.155 8.364 1.00 83.62 103 THR A O 1
ATOM 752 N N . ALA A 1 104 ? -8.615 10.231 9.583 1.00 78.88 104 ALA A N 1
ATOM 753 C CA . ALA A 1 104 ? -7.983 9.974 10.877 1.00 78.88 104 ALA A CA 1
ATOM 754 C C . ALA A 1 104 ? -7.902 8.495 11.280 1.00 78.88 104 ALA A C 1
ATOM 756 O O . ALA A 1 104 ? -7.067 8.131 12.101 1.00 78.88 104 ALA A O 1
ATOM 757 N N . GLY A 1 105 ? -8.742 7.637 10.696 1.00 79.44 105 GLY A N 1
ATOM 758 C CA . GLY A 1 105 ? -8.688 6.192 10.924 1.00 79.44 105 GLY A CA 1
ATOM 759 C C . GLY A 1 105 ? -7.660 5.460 10.059 1.00 79.44 105 GLY A C 1
ATOM 760 O O . GLY A 1 105 ? -7.519 4.250 10.199 1.00 79.44 105 GLY A O 1
ATOM 761 N N . ALA A 1 106 ? -6.983 6.153 9.139 1.00 88.50 106 ALA A N 1
ATOM 762 C CA . ALA A 1 106 ? -6.011 5.549 8.237 1.00 88.50 106 ALA A CA 1
ATOM 763 C C . ALA A 1 106 ? -4.660 5.345 8.930 1.00 88.50 106 ALA A C 1
ATOM 765 O O . ALA A 1 106 ? -4.081 6.292 9.469 1.00 88.50 106 ALA A O 1
ATOM 766 N N . VAL A 1 107 ? -4.133 4.122 8.864 1.00 87.38 107 VAL A N 1
ATOM 767 C CA . VAL A 1 107 ? -2.840 3.755 9.447 1.00 87.38 107 VAL A CA 1
ATOM 768 C C . VAL A 1 107 ? -1.926 3.166 8.380 1.00 87.38 107 VAL A C 1
ATOM 770 O O . VAL A 1 107 ? -2.306 2.230 7.682 1.00 87.38 107 VAL A O 1
ATOM 773 N N . LEU A 1 108 ? -0.694 3.667 8.298 1.00 90.50 108 LEU A N 1
ATOM 774 C CA . LEU A 1 108 ? 0.402 3.036 7.559 1.00 90.50 108 LEU A CA 1
ATOM 775 C C . LEU A 1 108 ? 1.466 2.532 8.534 1.00 90.50 108 LEU A C 1
ATOM 777 O O . LEU A 1 108 ? 1.955 3.294 9.364 1.00 90.50 108 LEU A O 1
ATOM 781 N N . SER A 1 109 ? 1.892 1.284 8.375 1.00 89.25 109 SER A N 1
ATOM 782 C CA . SER A 1 109 ? 3.129 0.766 8.952 1.00 89.25 109 SER A CA 1
ATOM 783 C C . SER A 1 109 ? 4.017 0.229 7.839 1.00 89.25 109 SER A C 1
ATOM 785 O O . SER A 1 109 ? 3.580 -0.631 7.077 1.00 89.25 109 SER A O 1
ATOM 787 N N . ALA A 1 110 ? 5.247 0.732 7.733 1.00 87.31 110 ALA A N 1
ATOM 788 C CA . ALA A 1 110 ? 6.199 0.282 6.724 1.00 87.31 110 ALA A CA 1
ATOM 789 C C . ALA A 1 110 ? 7.531 -0.148 7.343 1.00 87.31 110 ALA A C 1
ATOM 791 O O . ALA A 1 110 ? 8.155 0.599 8.102 1.00 87.31 110 ALA A O 1
ATOM 792 N N . THR A 1 111 ? 7.961 -1.352 6.974 1.00 85.38 111 THR A N 1
ATOM 793 C CA . THR A 1 111 ? 9.224 -1.976 7.376 1.00 85.38 111 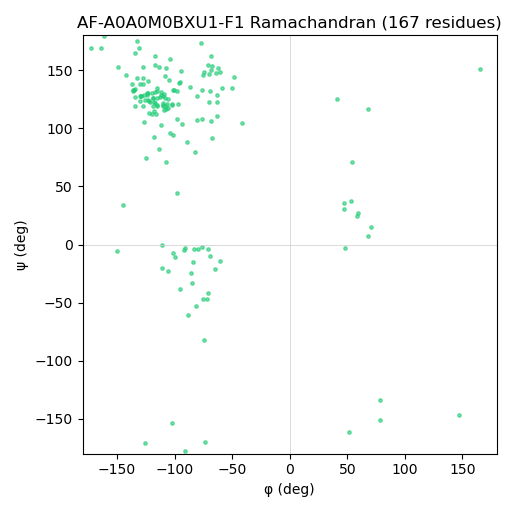THR A CA 1
ATOM 794 C C . THR A 1 111 ? 9.928 -2.495 6.125 1.00 85.38 111 THR A C 1
ATOM 796 O O . THR A 1 111 ? 9.272 -3.010 5.224 1.00 85.38 111 THR A O 1
ATOM 799 N N . PHE A 1 112 ? 11.249 -2.315 6.010 1.00 86.25 112 PHE A N 1
ATOM 800 C CA . PHE A 1 112 ? 12.041 -2.781 4.853 1.00 86.25 112 PHE A CA 1
ATOM 801 C C . PHE A 1 112 ? 11.435 -2.439 3.478 1.00 86.25 112 PHE A C 1
ATOM 803 O O . PHE A 1 112 ? 11.602 -3.172 2.505 1.00 86.25 112 PHE A O 1
ATOM 810 N N . THR A 1 113 ? 10.703 -1.328 3.389 1.00 86.56 113 THR A N 1
ATOM 811 C CA . THR A 1 113 ? 9.947 -0.957 2.195 1.00 86.56 113 THR A CA 1
ATOM 812 C C . THR A 1 113 ? 10.765 0.006 1.349 1.00 86.56 113 THR A C 1
ATOM 814 O O . THR A 1 113 ? 11.430 0.906 1.866 1.00 86.56 113 THR A O 1
ATOM 817 N N . THR A 1 114 ? 10.725 -0.191 0.034 1.00 87.25 114 THR A N 1
ATOM 818 C CA . THR A 1 114 ? 11.329 0.718 -0.938 1.00 87.25 114 THR A CA 1
ATOM 819 C C . THR A 1 114 ? 10.246 1.516 -1.642 1.00 87.25 114 THR A C 1
ATOM 821 O O . THR A 1 114 ? 9.352 0.943 -2.261 1.00 87.25 114 THR A O 1
ATOM 824 N N . PHE A 1 115 ? 10.361 2.838 -1.600 1.00 85.00 115 PHE A N 1
ATOM 825 C CA . PHE A 1 115 ? 9.490 3.744 -2.336 1.00 85.00 115 PHE A CA 1
ATOM 826 C C . PHE A 1 115 ? 10.260 4.354 -3.507 1.00 85.00 115 PHE A C 1
ATOM 828 O O . PHE A 1 115 ? 11.244 5.071 -3.314 1.00 85.00 115 PHE A O 1
ATOM 835 N N . ALA A 1 116 ? 9.812 4.058 -4.722 1.00 84.69 116 ALA A N 1
ATOM 836 C CA . ALA A 1 116 ? 10.364 4.547 -5.974 1.00 84.69 116 ALA A CA 1
ATOM 837 C C . ALA A 1 116 ? 9.357 5.469 -6.675 1.00 84.69 116 ALA A C 1
ATOM 839 O O . ALA A 1 116 ? 8.589 5.040 -7.536 1.00 84.69 116 ALA A O 1
ATOM 840 N N . ILE A 1 117 ? 9.325 6.735 -6.260 1.00 82.69 117 ILE A N 1
ATOM 841 C CA . ILE A 1 117 ? 8.337 7.720 -6.717 1.00 82.69 117 ILE A CA 1
ATOM 842 C C . ILE A 1 117 ? 9.025 8.749 -7.617 1.00 82.69 117 ILE A C 1
ATOM 844 O O . ILE A 1 117 ? 10.069 9.302 -7.260 1.00 82.69 117 ILE A O 1
ATOM 848 N N . ALA A 1 118 ? 8.453 8.995 -8.797 1.00 79.69 118 ALA A N 1
ATOM 849 C CA . ALA A 1 118 ? 8.936 10.007 -9.725 1.00 79.69 118 ALA A CA 1
ATOM 850 C C . ALA A 1 118 ? 8.860 11.415 -9.112 1.00 79.69 118 ALA A C 1
ATOM 852 O O . ALA A 1 118 ? 8.028 11.719 -8.254 1.00 79.69 118 ALA A O 1
ATOM 853 N N . THR A 1 119 ? 9.748 12.303 -9.550 1.00 71.38 119 THR A N 1
ATOM 854 C CA . THR A 1 119 ? 9.849 13.650 -8.981 1.00 71.38 119 THR A CA 1
ATOM 855 C C . THR A 1 119 ? 8.658 14.538 -9.347 1.00 71.38 119 THR A C 1
ATOM 857 O O . THR 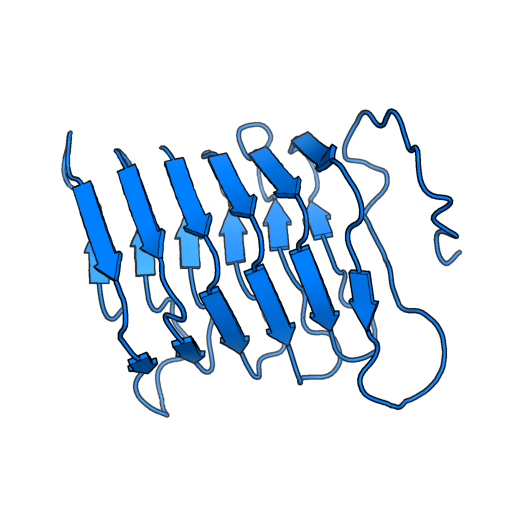A 1 119 ? 7.967 14.317 -10.345 1.00 71.38 119 THR A O 1
ATOM 860 N N . GLY A 1 120 ? 8.386 15.542 -8.506 1.00 74.38 120 GLY A N 1
ATOM 861 C CA . GLY A 1 120 ? 7.302 16.504 -8.700 1.00 74.38 120 GLY A CA 1
ATOM 862 C C . GLY A 1 120 ? 6.692 16.994 -7.385 1.00 74.38 120 GLY A C 1
ATOM 863 O O . GLY A 1 120 ? 7.365 17.140 -6.362 1.00 74.38 120 GLY A O 1
ATOM 864 N N . THR A 1 121 ? 5.392 17.265 -7.424 1.00 78.25 121 THR A N 1
ATOM 865 C CA . THR A 1 121 ? 4.591 17.701 -6.266 1.00 78.25 121 THR A CA 1
ATOM 866 C C . THR A 1 121 ? 4.087 16.548 -5.400 1.00 78.25 121 THR A C 1
ATOM 868 O O . THR A 1 121 ? 3.693 16.794 -4.266 1.00 78.25 121 THR A O 1
ATOM 871 N N . GLY A 1 122 ? 4.144 15.311 -5.903 1.00 74.44 122 GLY A N 1
ATOM 872 C CA . GLY A 1 122 ? 3.710 14.113 -5.187 1.00 74.44 122 GLY A CA 1
ATOM 873 C C . GLY A 1 122 ? 4.598 13.756 -3.993 1.00 74.44 122 GLY A C 1
ATOM 874 O O . GLY A 1 122 ? 5.739 14.223 -3.876 1.00 74.44 122 GLY A O 1
ATOM 875 N N . TYR A 1 123 ? 4.046 12.920 -3.113 1.00 79.06 123 TYR A N 1
ATOM 876 C CA . TYR A 1 123 ? 4.641 12.516 -1.838 1.00 79.06 123 TYR A CA 1
ATOM 877 C C . TYR A 1 123 ? 4.920 11.015 -1.817 1.00 79.06 123 TYR A C 1
ATOM 879 O O . TYR A 1 123 ? 4.241 10.230 -2.476 1.00 79.06 123 TYR A O 1
ATOM 887 N N . VAL A 1 124 ? 5.887 10.585 -1.007 1.00 82.81 124 VAL A N 1
ATOM 888 C CA . VAL A 1 124 ? 6.043 9.153 -0.716 1.00 82.81 124 VAL A CA 1
ATOM 889 C C . VAL A 1 124 ? 4.899 8.678 0.183 1.00 82.81 124 VAL A C 1
ATOM 891 O O . VAL A 1 124 ? 4.312 7.623 -0.060 1.00 82.81 124 VAL A O 1
ATOM 894 N N . VAL A 1 125 ? 4.547 9.504 1.171 1.00 82.88 125 VAL A N 1
ATOM 895 C CA . VAL A 1 125 ? 3.348 9.359 2.000 1.00 82.88 125 VAL A CA 1
ATOM 896 C C . VAL A 1 125 ? 2.666 10.727 2.111 1.00 82.88 125 VAL A C 1
ATOM 898 O O . VAL A 1 125 ? 3.272 11.679 2.613 1.00 82.88 125 VAL A O 1
ATOM 901 N N . ASP A 1 126 ? 1.425 10.829 1.639 1.00 83.25 126 ASP A N 1
ATOM 902 C CA . ASP A 1 126 ? 0.529 11.979 1.826 1.00 83.25 126 ASP A CA 1
ATOM 903 C C . ASP A 1 126 ? -0.541 11.647 2.880 1.00 83.25 126 ASP A C 1
ATOM 905 O O . ASP A 1 126 ? -0.808 10.484 3.186 1.00 83.25 126 ASP A O 1
ATOM 909 N N . GLY A 1 127 ? -1.141 12.678 3.462 1.00 73.81 127 GLY A N 1
ATOM 910 C CA . GLY A 1 127 ? -2.267 12.538 4.373 1.00 73.81 127 GLY A CA 1
ATOM 911 C C . GLY A 1 127 ? -2.561 13.794 5.187 1.00 73.81 127 GLY A C 1
ATOM 912 O O . GLY A 1 127 ? -1.683 14.606 5.479 1.00 73.81 127 GLY A O 1
ATOM 913 N N . VAL A 1 128 ? -3.830 13.981 5.550 1.00 66.75 128 VAL A N 1
ATOM 914 C CA . VAL A 1 128 ? -4.300 15.173 6.289 1.00 66.75 128 VAL A CA 1
ATOM 915 C C . VAL A 1 128 ? -4.612 14.906 7.758 1.00 66.75 128 VAL A C 1
ATOM 917 O O . VAL A 1 128 ? -4.598 15.849 8.543 1.00 66.75 128 VAL A O 1
ATOM 920 N N . ALA A 1 129 ? -4.888 13.653 8.134 1.00 63.69 129 ALA A N 1
ATOM 921 C CA . ALA A 1 129 ? -5.342 13.325 9.488 1.00 63.69 129 ALA A CA 1
ATOM 922 C C . ALA A 1 129 ? -4.955 11.925 10.006 1.00 63.69 129 ALA A C 1
ATOM 924 O O . ALA A 1 129 ? -5.239 11.644 11.165 1.00 63.69 129 ALA A O 1
ATOM 925 N N . GLY A 1 130 ? -4.349 11.053 9.188 1.00 61.38 130 GLY A N 1
ATOM 926 C CA . GLY A 1 130 ? -4.035 9.665 9.564 1.00 61.38 130 GLY A CA 1
ATOM 927 C C . GLY A 1 130 ? -2.871 9.509 10.550 1.00 61.38 130 GLY A C 1
ATOM 928 O O . GLY A 1 1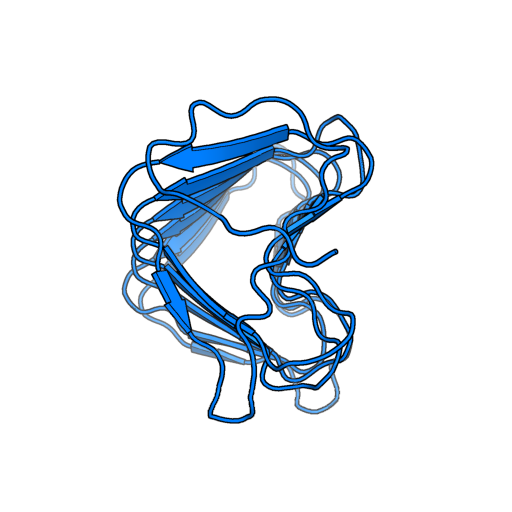30 ? -2.360 10.476 11.111 1.00 61.38 130 GLY A O 1
ATOM 929 N N . THR A 1 131 ? -2.423 8.270 10.747 1.00 70.12 131 THR A N 1
ATOM 930 C CA . THR A 1 131 ? -1.204 7.939 11.502 1.00 70.12 131 THR A CA 1
ATOM 931 C C . THR A 1 131 ? -0.253 7.132 10.623 1.00 70.12 131 THR A C 1
ATOM 933 O O . THR A 1 131 ? -0.678 6.250 9.879 1.00 70.12 131 THR A O 1
ATOM 936 N N . PHE A 1 132 ? 1.049 7.398 10.713 1.00 71.94 132 PHE A N 1
ATOM 937 C CA . PHE A 1 132 ? 2.052 6.611 10.004 1.00 71.94 132 PHE A CA 1
ATOM 938 C C . PHE A 1 132 ? 3.202 6.217 10.925 1.00 71.94 132 PHE A C 1
ATOM 940 O O . PHE A 1 132 ? 3.634 6.990 11.779 1.00 71.94 132 PHE A O 1
ATOM 947 N N . PHE A 1 133 ? 3.712 5.011 10.713 1.00 71.25 133 PHE A N 1
ATOM 948 C CA . PHE A 1 133 ? 4.838 4.453 11.437 1.00 71.25 133 PHE A CA 1
ATOM 949 C C . PHE A 1 133 ? 5.854 3.896 10.442 1.00 71.25 133 PHE A C 1
ATOM 951 O O . PHE A 1 133 ? 5.533 3.033 9.623 1.00 71.25 133 PHE A O 1
ATOM 958 N N . LEU A 1 134 ? 7.092 4.380 10.521 1.00 67.00 134 LEU A N 1
ATOM 959 C CA . LEU A 1 134 ? 8.211 3.861 9.739 1.00 67.00 134 LEU A CA 1
ATOM 960 C C . LEU A 1 134 ? 9.160 3.128 10.679 1.00 67.00 134 LEU A C 1
ATOM 962 O O . LEU A 1 134 ? 9.748 3.736 11.573 1.00 67.00 134 LEU A O 1
ATOM 966 N N . TYR A 1 135 ? 9.301 1.824 10.472 1.00 61.56 135 TYR A N 1
ATOM 967 C CA . TYR A 1 135 ? 10.170 0.960 11.260 1.00 61.56 135 TYR A CA 1
ATOM 968 C C . TYR A 1 135 ? 11.321 0.431 10.403 1.00 61.56 135 TYR A C 1
ATOM 970 O O . TYR A 1 135 ? 11.187 0.273 9.191 1.00 61.56 135 TYR A O 1
ATOM 978 N N . ALA A 1 136 ? 12.451 0.120 11.045 1.00 61.41 136 ALA A N 1
ATOM 979 C CA . ALA A 1 136 ? 13.662 -0.374 10.386 1.00 61.41 136 ALA A CA 1
ATOM 980 C C . ALA A 1 136 ? 14.125 0.513 9.204 1.00 61.41 136 ALA A C 1
ATOM 982 O O . ALA A 1 136 ? 13.787 1.695 9.104 1.00 61.41 136 ALA A O 1
ATOM 983 N N . THR A 1 137 ? 14.965 -0.037 8.326 1.00 70.56 137 THR A N 1
ATOM 984 C CA . THR A 1 137 ? 15.471 0.686 7.157 1.00 70.56 137 THR A CA 1
ATOM 985 C C . THR A 1 137 ? 14.430 0.672 6.045 1.00 70.56 137 THR A C 1
ATOM 987 O O . THR A 1 137 ? 14.240 -0.343 5.383 1.00 70.56 137 THR A O 1
ATOM 990 N N . ASN A 1 138 ? 13.789 1.812 5.807 1.00 67.31 138 ASN A N 1
ATOM 991 C CA . ASN A 1 138 ? 13.028 2.056 4.585 1.00 67.31 138 ASN A CA 1
ATOM 992 C C . ASN A 1 138 ? 13.918 2.801 3.584 1.00 67.31 138 ASN A C 1
ATOM 994 O O . ASN A 1 138 ? 14.692 3.678 3.972 1.00 67.31 138 ASN A O 1
ATOM 998 N N . SER A 1 139 ? 13.832 2.430 2.309 1.00 68.50 139 SER A N 1
ATOM 999 C CA . SER A 1 139 ? 14.639 3.008 1.231 1.00 68.50 139 SER A CA 1
ATOM 1000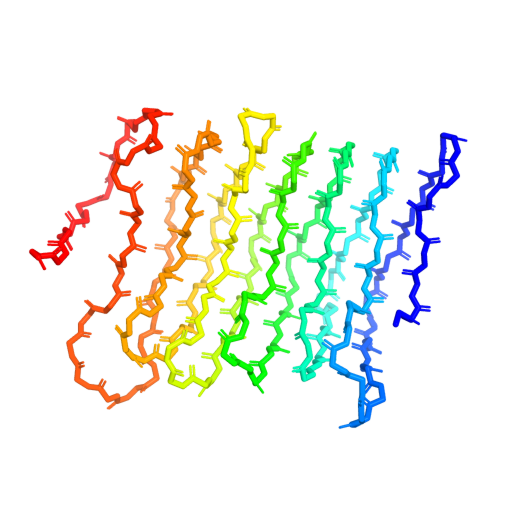 C C . SER A 1 139 ? 13.787 3.892 0.329 1.00 68.50 139 SER A C 1
ATOM 1002 O O . SER A 1 139 ? 12.632 3.584 0.042 1.00 68.50 139 SER A O 1
ATOM 1004 N N . TYR A 1 140 ? 14.376 4.974 -0.169 1.00 68.81 140 TYR A N 1
ATOM 1005 C CA . TYR A 1 140 ? 13.711 5.908 -1.072 1.00 68.81 140 TYR A CA 1
ATOM 1006 C C . TYR A 1 140 ? 14.587 6.090 -2.304 1.00 68.81 140 TYR A C 1
ATOM 1008 O O . TYR A 1 140 ? 15.740 6.504 -2.189 1.00 68.81 140 TYR A O 1
ATOM 1016 N N . SER A 1 141 ? 14.069 5.743 -3.478 1.00 62.66 141 SER A N 1
ATOM 1017 C CA . SER A 1 141 ? 14.798 5.853 -4.739 1.00 62.66 141 SER A CA 1
ATOM 1018 C C . SER A 1 141 ? 14.062 6.803 -5.672 1.00 62.66 141 SER A C 1
ATOM 1020 O O . SER A 1 141 ? 12.925 6.558 -6.058 1.00 62.66 141 SER A O 1
ATOM 1022 N N . ASN A 1 142 ? 14.712 7.893 -6.065 1.00 54.47 142 ASN A N 1
ATOM 1023 C CA . ASN A 1 142 ? 14.221 8.681 -7.185 1.00 54.47 142 ASN A CA 1
ATOM 1024 C C . ASN A 1 142 ? 14.574 7.936 -8.477 1.00 54.47 142 ASN A C 1
ATOM 1026 O O . ASN A 1 142 ? 15.736 7.572 -8.675 1.00 54.47 142 ASN A O 1
ATOM 1030 N N . SER A 1 143 ? 13.631 7.787 -9.408 1.00 45.84 143 SER A N 1
ATOM 1031 C CA . SER A 1 143 ? 13.986 7.394 -10.773 1.00 45.84 143 SER A CA 1
ATOM 1032 C C . SER A 1 143 ? 14.774 8.536 -11.439 1.00 45.84 143 SER A C 1
ATOM 1034 O O . SER A 1 143 ? 14.183 9.463 -11.979 1.00 45.84 143 SER A O 1
ATOM 1036 N N . ALA A 1 144 ? 16.105 8.498 -11.333 1.00 37.75 144 ALA A N 1
ATOM 1037 C CA . ALA A 1 144 ? 17.145 9.193 -12.113 1.00 37.75 144 ALA A CA 1
ATOM 1038 C C . ALA A 1 144 ? 17.057 10.718 -12.405 1.00 37.75 144 ALA A C 1
ATOM 1040 O O . ALA A 1 144 ? 18.010 11.262 -12.957 1.00 37.75 144 ALA A O 1
ATOM 1041 N N . ALA A 1 145 ? 16.014 11.451 -12.019 1.00 36.28 145 ALA A N 1
ATOM 1042 C CA . ALA A 1 145 ? 15.860 12.873 -12.329 1.00 36.28 145 ALA A CA 1
ATOM 1043 C C . ALA A 1 145 ? 15.820 13.718 -11.046 1.00 36.28 145 ALA A C 1
ATOM 1045 O O . ALA A 1 145 ? 14.762 13.880 -10.460 1.00 36.28 145 ALA A O 1
ATOM 1046 N N . ALA A 1 146 ? 16.993 14.212 -10.631 1.00 35.16 146 ALA A N 1
ATOM 1047 C CA . ALA A 1 146 ? 17.270 15.345 -9.730 1.00 35.16 146 ALA A CA 1
ATOM 1048 C C . ALA A 1 146 ? 16.407 15.563 -8.452 1.00 35.16 146 ALA A C 1
ATOM 1050 O O . ALA A 1 146 ? 15.210 15.808 -8.509 1.00 35.16 146 ALA A O 1
ATOM 1051 N N . ALA A 1 147 ? 17.110 15.638 -7.310 1.00 39.06 147 ALA A N 1
ATOM 1052 C CA . ALA A 1 147 ? 16.680 16.047 -5.960 1.00 39.06 147 ALA A CA 1
ATOM 1053 C C . ALA A 1 147 ? 15.687 15.117 -5.229 1.00 39.06 147 ALA A C 1
ATOM 1055 O O . ALA A 1 147 ? 14.554 14.908 -5.647 1.00 39.06 147 ALA A O 1
ATOM 1056 N N . TYR A 1 148 ? 16.144 14.554 -4.105 1.00 38.56 148 TYR A N 1
ATOM 1057 C CA . TYR A 1 148 ? 15.411 13.698 -3.164 1.00 38.56 148 TYR A CA 1
ATOM 1058 C C . TYR A 1 148 ? 13.983 14.215 -2.905 1.00 38.56 148 TYR A C 1
ATOM 1060 O O . TYR A 1 148 ? 13.808 15.185 -2.174 1.00 38.56 148 TYR A O 1
ATOM 1068 N N . ASN A 1 149 ? 12.955 13.583 -3.488 1.00 44.50 149 ASN A N 1
ATOM 1069 C CA . ASN A 1 149 ? 11.558 13.998 -3.292 1.00 44.50 149 ASN A CA 1
ATOM 1070 C C . ASN A 1 149 ? 10.886 13.126 -2.226 1.00 44.50 149 ASN A C 1
ATOM 1072 O O . ASN A 1 149 ? 9.767 12.642 -2.390 1.00 44.50 149 ASN A O 1
ATOM 1076 N N . VAL A 1 150 ? 11.604 12.887 -1.127 1.00 51.97 150 VAL A N 1
ATOM 1077 C CA . VAL A 1 150 ? 11.068 12.155 0.017 1.00 51.97 150 VAL A CA 1
ATOM 1078 C C . VAL A 1 150 ? 10.258 13.127 0.855 1.00 51.97 150 VAL A C 1
ATOM 1080 O O . VAL A 1 150 ? 10.723 13.676 1.852 1.00 51.97 150 VAL A O 1
ATOM 1083 N N . LYS A 1 151 ? 9.035 13.380 0.404 1.00 61.28 151 LYS A N 1
ATOM 1084 C CA . LYS A 1 151 ? 8.089 14.199 1.141 1.00 61.28 151 LYS A CA 1
ATOM 1085 C C . LYS A 1 151 ? 7.162 13.282 1.922 1.00 61.28 151 LYS A C 1
ATOM 1087 O O . LYS A 1 151 ? 6.465 12.451 1.336 1.00 61.28 151 LYS A O 1
ATOM 1092 N N . VAL A 1 152 ? 7.171 13.453 3.238 1.00 65.88 152 VAL A N 1
ATOM 1093 C CA . VAL A 1 152 ? 6.122 12.970 4.134 1.00 65.88 152 VAL A CA 1
ATOM 1094 C C . VAL A 1 152 ? 5.419 14.202 4.674 1.00 65.88 152 VAL A C 1
ATOM 1096 O O . VAL A 1 152 ? 6.074 15.141 5.136 1.00 65.88 152 VAL A O 1
ATOM 1099 N N . LYS A 1 153 ? 4.095 14.246 4.573 1.00 65.38 153 LYS A N 1
ATOM 1100 C CA . LYS A 1 153 ? 3.339 15.411 5.026 1.00 65.38 153 LYS A CA 1
ATOM 1101 C C . LYS A 1 153 ? 3.358 15.507 6.558 1.00 65.38 153 LYS A C 1
ATOM 1103 O O . LYS A 1 153 ? 2.950 14.590 7.258 1.00 65.38 153 LYS A O 1
ATOM 1108 N N . ASN A 1 154 ? 3.842 16.641 7.071 1.00 49.91 154 ASN A N 1
ATOM 1109 C CA . ASN A 1 154 ? 4.146 16.888 8.492 1.00 49.91 154 ASN A CA 1
ATOM 1110 C C . ASN A 1 154 ? 2.894 16.980 9.402 1.00 49.91 154 ASN A C 1
ATOM 1112 O O . ASN A 1 154 ? 2.999 16.981 10.620 1.00 49.91 154 ASN A O 1
ATOM 1116 N N . THR A 1 155 ? 1.679 17.032 8.849 1.00 54.84 155 THR A N 1
ATOM 1117 C CA . THR A 1 155 ? 0.441 17.041 9.659 1.00 54.84 155 THR A CA 1
ATOM 1118 C C . THR A 1 155 ? 0.068 15.674 10.244 1.00 54.84 155 THR A C 1
ATOM 1120 O O . THR A 1 155 ? -0.913 15.576 10.973 1.00 54.84 155 THR A O 1
ATOM 1123 N N . ILE A 1 156 ? 0.834 14.626 9.939 1.00 52.69 156 ILE A N 1
ATOM 1124 C CA . ILE A 1 156 ? 0.623 13.255 10.408 1.00 52.69 156 ILE A CA 1
ATOM 1125 C C . ILE A 1 156 ? 1.558 13.042 11.624 1.00 52.69 156 ILE A C 1
ATOM 1127 O O . ILE A 1 156 ? 2.774 13.017 11.462 1.00 52.69 156 ILE A O 1
ATOM 1131 N N . SER A 1 157 ? 1.046 12.970 12.860 1.00 45.06 157 SER A N 1
ATOM 1132 C CA . SER A 1 157 ? 1.856 12.766 14.089 1.00 45.06 157 SER A CA 1
ATOM 1133 C C . SER A 1 157 ? 1.922 11.268 14.466 1.00 45.06 157 SER A C 1
ATOM 1135 O O . SER A 1 157 ? 0.992 10.534 14.156 1.00 45.06 157 SER A O 1
ATOM 1137 N N . ALA A 1 158 ? 2.958 10.685 15.096 1.00 44.03 158 ALA A N 1
ATOM 1138 C CA . ALA A 1 158 ? 4.242 11.174 15.612 1.00 44.03 158 ALA A CA 1
ATOM 1139 C C . ALA A 1 158 ? 5.364 10.125 15.389 1.00 44.03 158 ALA A C 1
ATOM 1141 O O . ALA A 1 158 ? 5.142 8.920 15.495 1.00 44.03 158 ALA A O 1
ATOM 1142 N N . LEU A 1 159 ? 6.585 10.602 15.129 1.00 44.16 159 LEU A N 1
ATOM 1143 C CA . LEU A 1 159 ? 7.770 9.810 14.777 1.00 44.16 159 LEU A CA 1
ATOM 1144 C C . LEU A 1 159 ? 8.722 9.632 15.975 1.00 44.16 159 LEU A C 1
ATOM 1146 O O . LEU A 1 159 ? 9.162 10.634 16.536 1.00 44.16 159 LEU A O 1
ATOM 1150 N N . PRO A 1 160 ? 9.210 8.415 16.266 1.00 37.00 160 PRO A N 1
ATOM 1151 C CA . PRO A 1 160 ? 10.606 8.202 16.605 1.00 37.00 160 PRO A CA 1
ATOM 1152 C C . PRO A 1 160 ? 11.361 7.941 15.295 1.00 37.00 160 PRO A C 1
ATOM 1154 O O . PRO A 1 160 ? 11.486 6.809 14.832 1.00 37.00 160 PRO A O 1
ATOM 1157 N N . LEU A 1 161 ? 11.819 9.017 14.657 1.00 44.91 161 LEU A N 1
ATOM 1158 C CA . LEU A 1 161 ? 12.664 8.958 13.464 1.00 44.91 161 LEU A CA 1
ATOM 1159 C C . LEU A 1 161 ? 14.039 8.391 13.870 1.00 44.91 161 LEU A C 1
ATOM 1161 O O . LEU A 1 161 ? 14.821 9.091 14.507 1.00 44.91 161 LEU A O 1
ATOM 1165 N N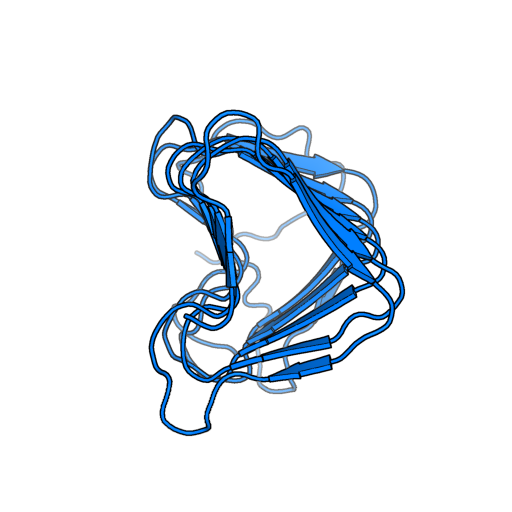 . THR A 1 162 ? 14.369 7.14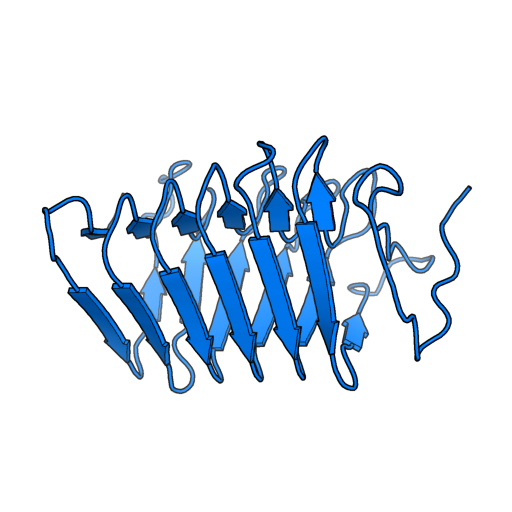4 13.526 1.00 41.16 162 THR A N 1
ATOM 1166 C CA . THR A 1 162 ? 15.751 6.623 13.669 1.00 41.16 162 THR A CA 1
ATOM 1167 C C . THR A 1 162 ? 16.598 6.839 12.414 1.00 41.16 162 THR A C 1
ATOM 1169 O O . THR A 1 162 ? 17.788 6.535 12.404 1.00 41.16 162 THR A O 1
ATOM 1172 N N . THR A 1 163 ? 16.006 7.398 11.356 1.00 44.12 163 THR A N 1
ATOM 1173 C CA . THR A 1 163 ? 16.689 7.757 10.112 1.00 44.12 163 THR A CA 1
ATOM 1174 C C . THR A 1 163 ? 16.356 9.201 9.767 1.00 44.12 163 THR A C 1
ATOM 1176 O O . THR A 1 163 ? 15.197 9.600 9.778 1.00 44.12 163 THR A O 1
ATOM 1179 N N . THR A 1 164 ? 17.376 10.020 9.533 1.00 40.41 164 THR A N 1
ATOM 1180 C CA . THR A 1 164 ? 17.239 11.439 9.201 1.00 40.41 164 THR A CA 1
ATOM 1181 C C . THR A 1 164 ? 16.497 11.593 7.875 1.00 40.41 164 THR A C 1
ATOM 1183 O O . THR A 1 164 ? 17.038 11.285 6.817 1.00 40.41 164 THR A O 1
ATOM 1186 N N . PHE A 1 165 ? 15.265 12.097 7.920 1.00 48.69 165 PHE A N 1
ATOM 1187 C CA . PHE A 1 165 ? 14.632 12.685 6.744 1.00 48.69 165 PHE A CA 1
ATOM 1188 C C . PHE A 1 165 ? 15.046 14.147 6.666 1.00 48.69 165 PHE A C 1
ATOM 1190 O O . PHE A 1 165 ? 14.996 14.850 7.674 1.00 48.69 165 PHE A O 1
ATOM 1197 N N . THR A 1 166 ? 15.403 14.612 5.474 1.00 42.06 166 THR A N 1
ATOM 1198 C CA . THR A 1 166 ? 15.404 16.043 5.169 1.00 42.06 166 THR A CA 1
ATOM 1199 C C . THR A 1 166 ? 14.047 16.347 4.540 1.00 42.06 166 THR A C 1
ATOM 1201 O O . THR A 1 166 ? 13.845 15.983 3.380 1.00 42.06 166 THR A O 1
ATOM 1204 N N . PRO A 1 167 ? 13.091 16.958 5.265 1.00 38.22 167 PRO A N 1
ATOM 1205 C CA . PRO A 1 167 ? 11.874 17.457 4.641 1.00 38.22 167 PRO A CA 1
ATOM 1206 C C . PRO A 1 167 ? 12.274 18.477 3.573 1.00 38.22 167 PRO A C 1
ATOM 1208 O O . PRO A 1 167 ? 13.125 19.331 3.832 1.00 38.22 167 PRO A O 1
ATOM 1211 N N . SER A 1 168 ? 11.693 18.410 2.376 1.00 40.19 168 SER A N 1
ATOM 1212 C CA . SER A 1 168 ? 11.816 19.539 1.452 1.00 40.19 168 SER A CA 1
ATOM 1213 C C . SER A 1 168 ? 11.000 20.706 2.008 1.00 40.19 168 SER A C 1
ATOM 1215 O O . SER A 1 168 ? 9.846 20.498 2.394 1.00 40.19 168 SER A O 1
ATOM 1217 N N . ALA A 1 169 ? 11.612 21.890 2.041 1.00 34.34 169 ALA A N 1
ATOM 1218 C CA . ALA A 1 169 ? 10.945 23.157 2.332 1.00 34.34 169 ALA A CA 1
ATOM 1219 C C . ALA A 1 169 ? 9.735 23.410 1.417 1.00 34.34 169 ALA A C 1
ATOM 1221 O O . ALA A 1 169 ? 9.748 22.905 0.266 1.00 34.34 169 ALA A O 1
#

Organism: NCBI:txid1685124

Secondary structure (DSSP, 8-state):
--EEE-STT-EEEEES-EEEPPTT--S-SEEE-SSEEEEESS-EEEESS-SEEESSSEEEEES-EEEE-SSSEEEEESSSEEEEES-EEEE-STT-EEEEE-STT-EEEEES-EEEE-SSS--SEEESS-EEEEES--EE---SSSS----B-TTS-----SS------

Foldseek 3Di:
DQEEQADDQGEAEAEPEEQEDDQPDQDESYEHQEHEYEHDDAYEFEYQHADYEANAYEYEYELYEFEYAYLEENYEYEQYEYEEYNYEFYHQYANYEHYEYEEQNGEYEYDNYEYEYEYHNYEPYHYQHYAYEYDYDYHYHYPPDDDGRHADPPNHDDDPPPDDDDHDD

Mean predicted aligned error: 7.56 Å

Solvent-accessible surface area (backbone atoms only — not comparable to full-atom values): 8215 Å² total; per-residue (Å²): 100,78,42,78,40,65,44,91,82,32,73,46,81,44,64,65,41,75,51,70,42,56,98,82,36,60,48,34,32,35,39,32,49,29,42,40,35,40,36,26,59,60,20,36,37,38,29,47,15,26,45,33,36,29,49,21,41,39,39,36,35,33,44,20,38,38,40,20,59,23,65,49,38,32,30,42,25,42,40,12,38,41,40,36,31,51,22,38,42,34,18,76,20,64,33,8,22,39,35,34,20,70,27,65,58,6,34,42,37,38,26,48,26,35,42,33,42,22,48,68,86,26,24,50,36,41,42,70,43,18,36,56,45,77,41,82,68,61,47,79,43,67,71,90,60,80,74,91,58,62,31,64,46,81,67,39,62,74,79,81,73,90,63,92,76,71,72,74,130

Sequence (169 aa):
IIVDNSGAGSSLYVDSCTLNGPSTNTGNNIYHKQGYTSVRNYTNIAGKGRAIQCDAGIVELYGSRVEVNSTSDIIQVNAGTLLLDQTLLVNGTTNGTGVDLTTAGAVLSATFTTFAIATGTGYVVDGVAGTFFLYATNSYSNSAAAAYNVKVKNTISALPLTTTFTPSA